Protein AF-A0A1X6N263-F1 (afdb_monomer_lite)

Structure (mmCIF, N/CA/C/O backbone):
data_AF-A0A1X6N263-F1
#
_entry.id   AF-A0A1X6N263-F1
#
loop_
_atom_site.group_PDB
_atom_site.id
_atom_site.type_symbol
_atom_site.label_atom_id
_atom_site.label_alt_id
_atom_site.label_comp_id
_atom_site.label_asym_id
_atom_site.label_entity_id
_atom_site.label_seq_id
_atom_site.pdbx_PDB_ins_code
_atom_site.Cartn_x
_atom_site.Cartn_y
_atom_site.Cartn_z
_atom_site.occupancy
_atom_site.B_iso_or_equiv
_atom_site.auth_seq_id
_atom_site.auth_comp_id
_atom_site.auth_asym_id
_atom_site.auth_atom_id
_atom_site.pdbx_PDB_model_num
ATOM 1 N N . MET A 1 1 ? -37.497 2.690 38.316 1.00 39.88 1 MET A N 1
ATOM 2 C CA . MET A 1 1 ? -37.305 2.191 36.939 1.00 39.88 1 MET A CA 1
ATOM 3 C C . MET A 1 1 ? -36.000 1.416 36.911 1.00 39.88 1 MET A C 1
ATOM 5 O O . MET A 1 1 ? -34.951 2.024 37.072 1.00 39.88 1 MET A O 1
ATOM 9 N N . ALA A 1 2 ? -36.068 0.086 36.853 1.00 43.19 2 ALA A N 1
ATOM 10 C CA . ALA A 1 2 ? -34.879 -0.759 36.816 1.00 43.19 2 ALA A CA 1
ATOM 11 C C . ALA A 1 2 ? -34.217 -0.619 35.439 1.00 43.19 2 ALA A C 1
ATOM 13 O O . ALA A 1 2 ? -34.823 -0.952 34.424 1.00 43.19 2 ALA A O 1
ATOM 14 N N . SER A 1 3 ? -33.005 -0.065 35.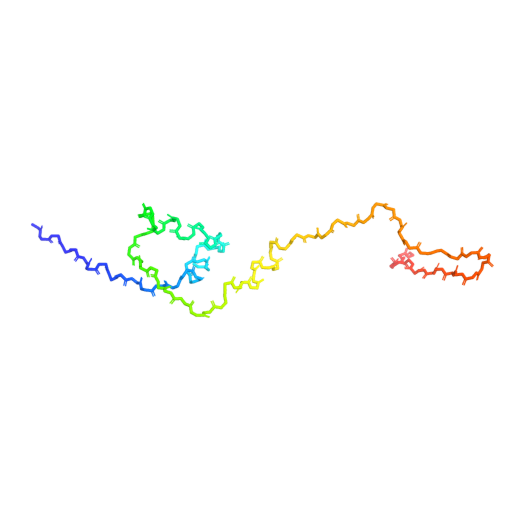412 1.00 50.56 3 SER A N 1
ATOM 15 C CA . SER A 1 3 ? -32.193 0.044 34.203 1.00 50.56 3 SER A CA 1
ATOM 16 C C . SER A 1 3 ? -31.647 -1.341 33.863 1.00 50.56 3 SER A C 1
ATOM 18 O O . SER A 1 3 ? -30.722 -1.829 34.509 1.00 50.56 3 SER A O 1
ATOM 20 N N . THR A 1 4 ? -32.251 -2.003 32.880 1.00 44.72 4 THR A N 1
ATOM 21 C CA . THR A 1 4 ? -31.731 -3.233 32.278 1.00 44.72 4 THR A CA 1
ATOM 22 C C . THR A 1 4 ? -30.413 -2.922 31.581 1.00 44.72 4 THR A C 1
ATOM 24 O O . THR A 1 4 ? -30.391 -2.478 30.436 1.00 44.72 4 THR A O 1
ATOM 27 N N . HIS A 1 5 ? -29.299 -3.137 32.278 1.00 48.03 5 HIS A N 1
ATOM 28 C CA . HIS A 1 5 ? -27.997 -3.232 31.635 1.00 48.03 5 HIS A CA 1
ATOM 29 C C . HIS A 1 5 ? -27.982 -4.563 30.889 1.00 48.03 5 HIS A C 1
ATOM 31 O O . HIS A 1 5 ? -27.867 -5.625 31.501 1.00 48.03 5 HIS A O 1
ATOM 37 N N . ALA A 1 6 ? -28.163 -4.512 29.569 1.00 55.72 6 ALA A N 1
ATOM 38 C CA . ALA A 1 6 ? -27.810 -5.637 28.721 1.00 55.72 6 ALA A CA 1
ATOM 39 C C . ALA A 1 6 ? -26.340 -5.958 29.009 1.00 55.72 6 ALA A C 1
ATOM 41 O O . ALA A 1 6 ? -25.486 -5.078 28.893 1.00 55.72 6 ALA A O 1
ATOM 42 N N . ALA A 1 7 ? -26.053 -7.182 29.454 1.00 58.06 7 ALA A N 1
ATOM 43 C CA . ALA A 1 7 ? -24.683 -7.636 29.602 1.00 58.06 7 ALA A CA 1
ATOM 44 C C . ALA A 1 7 ? -24.015 -7.496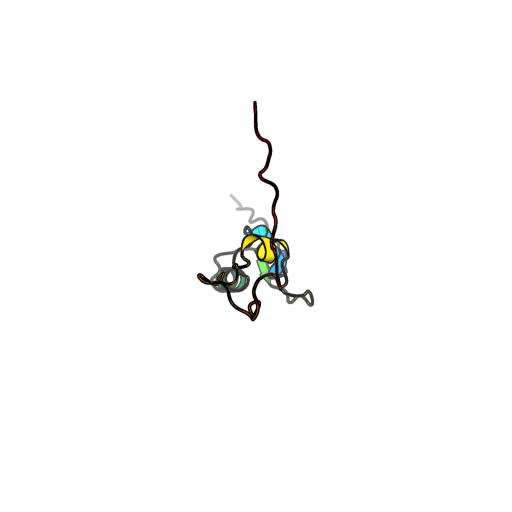 28.230 1.00 58.06 7 ALA A C 1
ATOM 46 O O . ALA A 1 7 ? -24.367 -8.213 27.294 1.00 58.06 7 ALA A O 1
ATOM 47 N N . ILE A 1 8 ? -23.113 -6.523 28.088 1.00 64.19 8 ILE A N 1
ATOM 48 C CA . ILE A 1 8 ? -22.312 -6.378 26.877 1.00 64.19 8 ILE A CA 1
ATOM 49 C C . ILE A 1 8 ? -21.425 -7.616 26.850 1.00 64.19 8 ILE A C 1
ATOM 51 O O . ILE A 1 8 ? -20.484 -7.728 27.636 1.00 64.19 8 ILE A O 1
ATOM 55 N N . ALA A 1 9 ? -21.788 -8.585 26.015 1.00 76.50 9 ALA A N 1
ATOM 56 C CA . ALA A 1 9 ? -20.974 -9.764 25.806 1.00 76.50 9 ALA A CA 1
ATOM 57 C C . ALA A 1 9 ? -19.626 -9.296 25.255 1.00 76.50 9 ALA A C 1
ATOM 59 O O . ALA A 1 9 ? -19.566 -8.682 24.192 1.00 76.50 9 ALA A O 1
ATOM 60 N N . THR A 1 10 ? -18.557 -9.541 26.010 1.00 86.00 10 THR A N 1
ATOM 61 C CA . THR A 1 10 ? -17.203 -9.245 25.552 1.00 86.00 10 THR A CA 1
ATOM 62 C C . THR A 1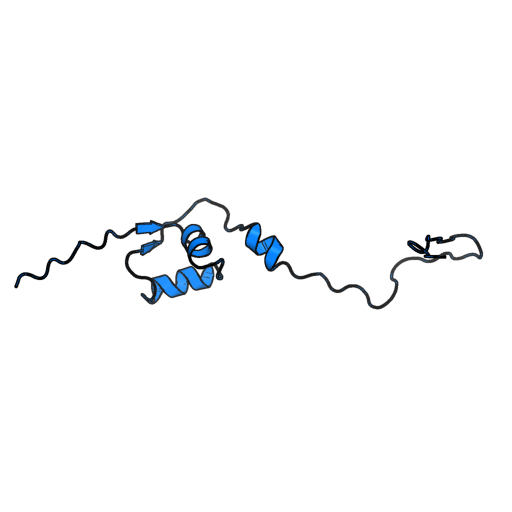 10 ? -16.871 -10.182 24.400 1.00 86.00 10 THR A C 1
ATOM 64 O O . THR A 1 10 ? -16.754 -11.393 24.593 1.00 86.00 10 THR A O 1
ATOM 67 N N . GLU A 1 11 ? -16.720 -9.631 23.203 1.00 93.06 11 GLU A N 1
ATOM 68 C CA . GLU A 1 11 ? -16.337 -10.392 22.023 1.00 93.06 11 GLU A CA 1
ATOM 69 C C . GLU A 1 11 ? -14.830 -10.670 22.059 1.00 93.06 11 GLU A C 1
ATOM 71 O O . GLU A 1 11 ? -14.014 -9.776 22.293 1.00 93.06 11 GLU A O 1
ATOM 76 N N . HIS A 1 12 ? -14.452 -11.925 21.839 1.00 92.62 12 HIS A N 1
ATOM 77 C CA . HIS A 1 12 ? -13.057 -12.331 21.737 1.00 92.62 12 HIS A CA 1
ATOM 78 C C . HIS A 1 12 ? -12.640 -12.291 20.271 1.00 92.62 12 HIS A C 1
ATOM 80 O O . HIS A 1 12 ? -13.092 -13.113 19.480 1.00 92.62 12 HIS A O 1
ATOM 86 N N . LEU A 1 13 ? -11.794 -11.326 19.916 1.00 93.19 13 LEU A N 1
ATOM 87 C CA . LEU A 1 13 ? -11.369 -11.096 18.537 1.00 93.19 13 LEU A CA 1
ATOM 88 C C . LEU A 1 13 ? -9.859 -11.110 18.431 1.00 93.19 13 LEU A C 1
ATOM 90 O O . LEU A 1 13 ? -9.161 -10.636 19.330 1.00 93.19 13 LEU A O 1
ATOM 94 N N . SER A 1 14 ? -9.348 -11.606 17.312 1.00 93.75 14 SER A N 1
ATOM 95 C CA . SER A 1 14 ? -7.944 -11.395 17.003 1.00 93.75 14 SER A CA 1
ATOM 96 C C . SER A 1 14 ? -7.701 -9.925 16.656 1.00 93.75 14 SER A C 1
ATOM 98 O O . SER A 1 14 ? -8.600 -9.177 16.250 1.00 93.75 14 SER A O 1
ATOM 100 N N . MET A 1 15 ? -6.444 -9.504 16.764 1.00 93.44 15 MET A N 1
ATOM 101 C CA . MET A 1 15 ? -6.018 -8.204 16.250 1.00 93.44 15 MET A CA 1
ATOM 102 C C . MET A 1 15 ? -6.365 -8.061 14.755 1.00 93.44 15 MET A C 1
ATOM 104 O O . MET A 1 15 ? -6.834 -7.001 14.334 1.00 93.44 15 MET A O 1
ATOM 108 N N . MET A 1 16 ? -6.218 -9.136 13.968 1.00 94.25 16 MET A N 1
ATOM 109 C CA . MET A 1 16 ? -6.495 -9.127 12.529 1.00 94.25 16 MET A CA 1
ATOM 110 C C . MET A 1 16 ? -7.989 -9.006 12.199 1.00 94.25 16 MET A C 1
ATOM 112 O O . MET A 1 16 ? -8.347 -8.379 11.198 1.00 94.25 16 MET A O 1
ATOM 116 N N . ASP A 1 17 ? -8.878 -9.511 13.054 1.00 94.12 17 ASP A N 1
ATOM 117 C CA . ASP A 1 17 ? -10.320 -9.295 12.904 1.00 94.12 17 ASP A CA 1
ATOM 118 C C . ASP A 1 17 ? -10.669 -7.824 13.081 1.00 94.12 17 ASP A C 1
ATOM 120 O O . ASP A 1 17 ? -11.379 -7.240 12.259 1.00 94.12 17 ASP A O 1
ATOM 124 N N . LEU A 1 18 ? -10.127 -7.196 14.126 1.00 94.75 18 LEU A N 1
ATOM 125 C CA . LEU A 1 18 ? -10.389 -5.788 14.384 1.00 94.75 18 LEU A CA 1
ATOM 126 C C . LEU A 1 18 ? -9.711 -4.888 13.342 1.00 94.75 18 LEU A C 1
ATOM 128 O O . LEU A 1 18 ? -10.298 -3.892 12.928 1.00 94.75 18 LEU A O 1
ATOM 132 N N . HIS A 1 19 ? -8.538 -5.281 12.838 1.00 94.50 19 HIS A N 1
ATOM 133 C CA . HIS A 1 19 ? -7.892 -4.661 11.682 1.00 94.50 19 HIS A CA 1
ATOM 134 C C . HIS A 1 19 ? -8.841 -4.608 10.478 1.00 94.50 19 HIS A C 1
ATOM 136 O O . HIS A 1 19 ? -9.005 -3.541 9.890 1.00 94.50 19 HIS A O 1
ATOM 142 N N . ARG A 1 20 ? -9.499 -5.724 10.128 1.00 94.69 20 ARG A N 1
ATOM 143 C CA . ARG A 1 20 ? -10.461 -5.783 9.012 1.00 94.69 20 ARG A CA 1
ATOM 144 C C . ARG A 1 20 ? -11.731 -4.977 9.319 1.00 94.69 20 ARG A C 1
ATOM 146 O O . ARG A 1 20 ? -12.141 -4.163 8.497 1.00 94.69 20 ARG A O 1
ATOM 153 N N . ARG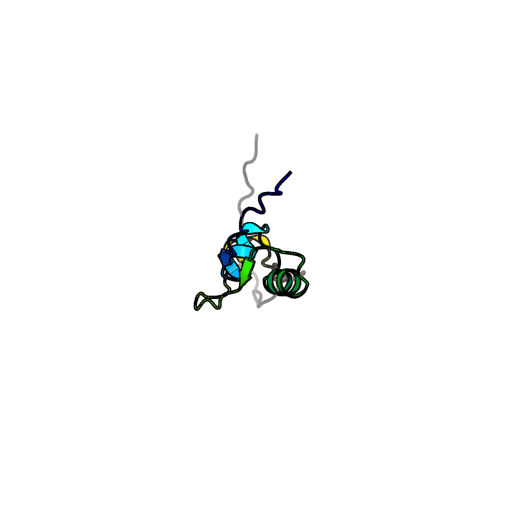 A 1 21 ? -12.320 -5.138 10.513 1.00 94.88 21 ARG A N 1
ATOM 154 C CA . ARG A 1 21 ? -13.563 -4.447 10.925 1.00 94.88 21 ARG A CA 1
ATOM 155 C C . ARG A 1 21 ? -13.417 -2.927 10.998 1.00 94.88 21 ARG A C 1
ATOM 157 O O . ARG A 1 21 ? -14.364 -2.214 10.690 1.00 94.88 21 ARG A O 1
ATOM 164 N N . LEU A 1 22 ? -12.240 -2.432 11.374 1.00 94.81 22 LEU A N 1
ATOM 165 C CA . LEU A 1 22 ? -11.942 -1.000 11.453 1.00 94.81 22 LEU A CA 1
ATOM 166 C C . LEU A 1 22 ? -11.398 -0.427 10.134 1.00 94.81 22 LEU A C 1
ATOM 168 O O . LEU A 1 22 ? -10.808 0.649 10.134 1.00 94.81 22 LEU A O 1
ATOM 172 N N . GLY A 1 23 ? -11.579 -1.120 9.006 1.00 94.94 23 GLY A N 1
ATOM 173 C CA . GLY A 1 23 ? -11.211 -0.591 7.691 1.00 94.94 23 GLY A CA 1
ATOM 174 C C . GLY A 1 23 ? -9.710 -0.634 7.411 1.00 94.94 23 GLY A C 1
ATOM 175 O O . GLY A 1 23 ? -9.148 0.297 6.839 1.00 94.94 23 GLY A O 1
ATOM 176 N N . HIS A 1 24 ? -9.043 -1.714 7.810 1.00 95.31 24 HIS A N 1
ATOM 177 C CA . HIS A 1 24 ? -7.632 -1.971 7.525 1.00 95.31 24 HIS A CA 1
ATOM 178 C C . HIS A 1 24 ? -6.651 -0.947 8.131 1.00 95.31 24 HIS A C 1
ATOM 180 O O . HIS A 1 24 ? -5.584 -0.657 7.564 1.00 95.31 24 HIS A O 1
ATOM 186 N N . ILE A 1 25 ? -6.973 -0.406 9.312 1.00 94.81 25 ILE A N 1
ATOM 187 C CA . ILE A 1 25 ? -6.044 0.427 10.099 1.00 94.81 25 ILE A CA 1
ATOM 188 C C . ILE A 1 25 ? -4.803 -0.368 10.517 1.00 94.81 25 ILE A C 1
ATOM 190 O O . ILE A 1 25 ? -4.804 -1.591 10.497 1.00 94.81 25 ILE A O 1
ATOM 194 N N . ALA A 1 26 ? -3.710 0.293 10.893 1.00 92.62 26 ALA A N 1
ATOM 195 C CA . ALA A 1 26 ? -2.495 -0.429 11.279 1.00 92.62 26 ALA A CA 1
ATOM 196 C C . ALA A 1 26 ? -2.758 -1.420 12.444 1.00 92.62 26 ALA A C 1
ATOM 198 O O . ALA A 1 26 ? -3.368 -1.010 13.432 1.00 92.62 26 ALA A O 1
ATOM 199 N N . PRO A 1 27 ? -2.252 -2.670 12.385 1.00 92.12 27 PRO A N 1
ATOM 200 C CA . PRO A 1 27 ? -2.270 -3.630 13.499 1.00 92.12 27 PRO A CA 1
ATOM 201 C C . PRO A 1 27 ? -1.902 -3.033 14.861 1.00 92.12 27 PRO A C 1
ATOM 203 O O . PRO A 1 27 ? -2.589 -3.216 15.861 1.00 92.12 27 PRO A O 1
ATOM 206 N N . ARG A 1 28 ? -0.856 -2.204 14.891 1.00 92.12 28 ARG A N 1
ATOM 207 C CA . ARG A 1 28 ? -0.447 -1.493 16.105 1.00 92.12 28 ARG A CA 1
ATOM 208 C C . ARG A 1 28 ? -1.517 -0.526 16.623 1.00 92.12 28 ARG A C 1
ATOM 210 O O . ARG A 1 28 ? -1.723 -0.440 17.827 1.00 92.12 28 ARG A O 1
ATOM 217 N N . ALA A 1 29 ? -2.211 0.176 15.727 1.00 94.88 29 ALA A N 1
ATOM 218 C CA . ALA A 1 29 ? -3.284 1.090 16.107 1.00 94.88 29 ALA A CA 1
ATOM 219 C C . ALA A 1 29 ? -4.475 0.335 16.715 1.00 94.88 29 ALA A C 1
ATOM 221 O O . ALA A 1 29 ? -5.065 0.825 17.669 1.00 94.88 29 ALA A O 1
ATOM 222 N N . VAL A 1 30 ? -4.786 -0.873 16.228 1.00 95.12 30 VAL A N 1
ATOM 223 C CA . VAL A 1 30 ? -5.773 -1.770 16.856 1.00 95.12 30 VAL A CA 1
ATOM 224 C C . VAL A 1 30 ? -5.399 -2.049 18.313 1.00 95.12 30 VAL A C 1
ATOM 226 O O . VAL A 1 30 ? -6.215 -1.820 19.206 1.00 95.12 30 VAL A O 1
ATOM 229 N N . CYS A 1 31 ? -4.160 -2.485 18.562 1.00 92.81 31 CYS A N 1
ATOM 230 C CA . CYS A 1 31 ? -3.681 -2.771 19.915 1.00 92.81 31 CYS A CA 1
ATOM 231 C C . CYS A 1 31 ? -3.753 -1.532 20.817 1.00 92.81 31 CYS A C 1
ATOM 233 O O . CYS A 1 31 ? -4.261 -1.614 21.933 1.00 92.81 31 CYS A O 1
ATOM 235 N N . ASP A 1 32 ? -3.310 -0.376 20.316 1.00 95.38 32 ASP A N 1
ATOM 236 C CA . ASP A 1 32 ? -3.333 0.881 21.065 1.00 95.38 32 ASP A CA 1
ATOM 237 C C . ASP A 1 32 ? -4.763 1.335 21.398 1.00 95.38 32 ASP A C 1
ATOM 239 O O . ASP A 1 32 ? -5.011 1.830 22.497 1.00 95.38 32 ASP A O 1
ATOM 243 N N . LEU A 1 33 ? -5.712 1.179 20.469 1.00 95.56 33 LEU A N 1
ATOM 244 C CA . LEU A 1 33 ? -7.111 1.566 20.669 1.00 95.56 33 LEU A CA 1
ATOM 245 C C . LEU A 1 33 ? -7.800 0.696 21.722 1.00 95.56 33 LEU A C 1
ATOM 247 O O . LEU A 1 33 ? -8.534 1.225 22.559 1.00 95.56 33 LEU A O 1
ATOM 251 N N . VAL A 1 34 ? -7.543 -0.614 21.712 1.00 94.12 34 VAL A N 1
ATOM 252 C CA . VAL A 1 34 ? -8.075 -1.527 22.733 1.00 94.12 34 VAL A CA 1
ATOM 253 C C . VAL A 1 34 ? -7.413 -1.261 24.086 1.00 94.12 34 VAL A C 1
ATOM 255 O O . VAL A 1 34 ? -8.111 -1.107 25.084 1.00 94.12 34 VAL A O 1
ATOM 258 N N . ALA A 1 35 ? -6.083 -1.127 24.132 1.00 92.94 35 ALA A N 1
ATOM 259 C CA . ALA A 1 35 ? -5.345 -0.894 25.377 1.00 92.94 35 ALA A CA 1
ATOM 260 C C . ALA A 1 35 ? -5.731 0.426 26.067 1.00 92.94 35 ALA A C 1
ATOM 262 O O . ALA A 1 35 ? -5.758 0.501 27.293 1.00 92.94 35 ALA A O 1
ATOM 263 N N . LYS A 1 36 ? -6.055 1.466 25.289 1.00 95.81 36 LYS A N 1
ATOM 264 C CA . LYS A 1 36 ? -6.514 2.767 25.804 1.00 95.81 36 LYS A CA 1
ATOM 265 C C . LYS A 1 36 ? -8.018 2.811 26.105 1.00 95.81 36 LYS A C 1
ATOM 267 O O . LYS A 1 36 ? -8.505 3.845 26.551 1.00 95.81 36 LYS A O 1
ATOM 272 N N . GLY A 1 37 ? -8.755 1.725 25.860 1.00 93.56 37 GLY A N 1
ATOM 273 C CA . GLY A 1 37 ? -10.192 1.639 26.125 1.00 93.56 37 GLY A CA 1
ATOM 274 C C . GLY A 1 37 ? -11.081 2.403 25.135 1.00 93.56 37 GLY A C 1
ATOM 275 O O . GLY A 1 37 ? -12.250 2.631 25.430 1.00 93.56 37 GLY A O 1
ATOM 276 N N . PHE A 1 38 ? -10.561 2.795 23.965 1.00 94.81 38 PHE A N 1
ATOM 277 C CA . PHE A 1 38 ? -11.361 3.443 22.914 1.00 94.81 38 PHE A CA 1
ATOM 278 C C . PHE A 1 38 ? -12.267 2.455 22.174 1.00 94.81 38 PHE A C 1
ATOM 280 O O . PHE A 1 38 ? -13.315 2.843 21.663 1.00 94.81 38 PHE A O 1
ATOM 287 N N . VAL A 1 39 ? -11.877 1.180 22.130 1.00 93.31 39 VAL A N 1
ATOM 288 C CA . VAL A 1 39 ? -12.745 0.083 21.694 1.00 93.31 39 VAL A CA 1
ATOM 289 C C . VAL A 1 39 ? -13.232 -0.646 22.940 1.00 93.31 39 VAL A C 1
ATOM 291 O O . VAL A 1 39 ? -12.433 -1.197 23.694 1.00 93.31 39 VAL A O 1
ATOM 294 N N . THR A 1 40 ? -14.545 -0.641 23.157 1.00 92.56 40 THR A N 1
ATOM 295 C CA . THR A 1 40 ? -15.197 -1.298 24.298 1.00 92.56 40 THR A CA 1
ATOM 296 C C . THR A 1 40 ? -15.876 -2.595 23.861 1.00 92.56 40 THR A C 1
ATOM 298 O O . THR A 1 40 ? -16.160 -2.789 22.681 1.00 92.56 40 THR A O 1
ATOM 301 N N . GLY A 1 41 ? -16.103 -3.514 24.804 1.00 91.88 41 GLY A N 1
ATOM 302 C CA . GLY A 1 41 ? -16.777 -4.789 24.521 1.00 91.88 41 GLY A CA 1
ATOM 303 C C . GLY A 1 41 ? -15.947 -5.799 23.722 1.00 91.88 41 GLY A C 1
ATOM 304 O O . GLY A 1 41 ? -16.493 -6.805 23.289 1.00 91.88 41 GLY A O 1
ATOM 305 N N . VAL A 1 42 ? -14.642 -5.568 23.542 1.00 92.88 42 VAL A N 1
ATOM 306 C CA . VAL A 1 42 ? -13.734 -6.472 22.822 1.00 92.88 42 VAL A CA 1
ATOM 307 C C . VAL A 1 42 ? -12.555 -6.850 23.711 1.00 92.88 42 VAL A C 1
ATOM 309 O O . VAL A 1 42 ? -11.957 -5.993 24.363 1.00 92.88 42 VAL A O 1
ATOM 312 N N . LYS A 1 43 ? -12.183 -8.130 23.699 1.00 92.50 43 LYS A N 1
ATOM 313 C CA . LYS A 1 43 ? -10.934 -8.633 24.273 1.00 92.50 43 LYS A CA 1
ATOM 314 C C . LYS A 1 43 ? -10.076 -9.224 23.162 1.00 92.50 43 LYS A C 1
ATOM 316 O O . LYS A 1 43 ? -10.494 -10.164 22.490 1.00 92.50 43 LYS A O 1
ATOM 321 N N . LEU A 1 44 ? -8.872 -8.678 22.990 1.00 91.94 44 LEU A N 1
ATOM 322 C CA . LEU A 1 44 ? -7.921 -9.212 22.021 1.00 91.94 44 LEU A CA 1
ATOM 323 C C . LEU A 1 44 ? -7.431 -10.589 22.476 1.00 91.94 44 LEU A C 1
ATOM 325 O O . LEU A 1 44 ? -6.964 -10.746 23.607 1.00 91.94 44 LEU A O 1
ATOM 329 N N . VAL A 1 45 ? -7.545 -11.575 21.591 1.00 91.75 45 VAL A N 1
ATOM 330 C CA . VAL A 1 45 ? -6.955 -12.906 21.759 1.00 91.75 45 VAL A CA 1
ATOM 331 C C . VAL A 1 45 ? -5.740 -13.055 20.854 1.00 91.75 45 VAL A C 1
ATOM 333 O O . VAL A 1 45 ? -5.662 -12.440 19.787 1.00 91.75 45 VAL A O 1
ATOM 336 N N . HIS A 1 46 ? -4.775 -13.859 21.297 1.00 82.06 46 HIS A N 1
ATOM 337 C CA . HIS A 1 46 ? -3.659 -14.235 20.442 1.00 82.06 46 HIS A CA 1
ATOM 338 C C . HIS A 1 46 ? -4.181 -15.114 19.301 1.00 82.06 46 HIS A C 1
ATOM 340 O O . HIS A 1 46 ? -5.047 -15.960 19.521 1.00 82.06 46 HIS A O 1
ATOM 346 N N . SER A 1 47 ? -3.683 -14.871 18.093 1.00 79.25 47 SER A N 1
ATOM 347 C CA . SER A 1 47 ? -3.954 -15.688 16.918 1.00 79.25 47 SER A CA 1
ATOM 348 C C . SER A 1 47 ? -2.627 -16.207 16.395 1.00 79.25 47 SER A C 1
ATOM 350 O O . SER A 1 47 ? -1.662 -15.444 16.333 1.00 79.25 47 SER A O 1
ATOM 352 N N . ASP A 1 48 ? -2.612 -17.476 16.005 1.00 71.88 48 ASP A N 1
ATOM 353 C CA . ASP A 1 48 ? -1.483 -18.104 15.318 1.00 71.88 48 ASP A CA 1
ATOM 354 C C . ASP A 1 48 ? -1.458 -17.746 13.819 1.00 71.88 48 ASP A C 1
ATOM 356 O O . ASP A 1 48 ? -0.536 -18.130 13.096 1.00 71.88 48 ASP A O 1
ATOM 360 N N . GLU A 1 49 ? -2.475 -17.025 13.324 1.00 66.56 49 GLU A N 1
ATOM 361 C CA . GLU A 1 49 ? -2.516 -16.586 11.933 1.00 66.56 49 GLU A CA 1
ATOM 362 C C . GLU A 1 49 ? -1.400 -15.576 11.633 1.00 66.56 49 GLU A C 1
ATOM 364 O O . GLU A 1 49 ? -1.136 -14.674 12.436 1.00 66.56 49 GLU A O 1
ATOM 369 N N . PRO A 1 50 ? -0.785 -15.658 10.439 1.00 66.19 50 PRO A N 1
ATOM 370 C CA . PRO A 1 50 ? 0.151 -14.645 9.987 1.00 66.19 50 PRO A CA 1
ATOM 371 C C . PRO A 1 50 ? -0.493 -13.256 10.032 1.00 66.19 50 PRO A C 1
ATOM 373 O O . PRO A 1 50 ? -1.605 -13.064 9.537 1.00 66.19 50 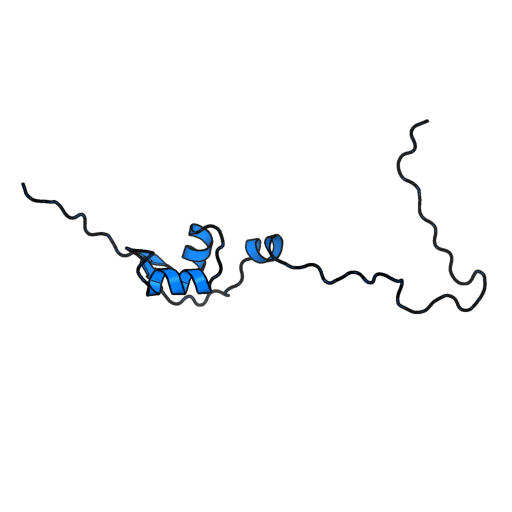PRO A O 1
ATOM 376 N N . GLU A 1 51 ? 0.239 -12.251 10.518 1.00 78.69 51 GLU A N 1
ATOM 377 C CA . GLU A 1 51 ? -0.159 -10.834 10.460 1.00 78.69 51 GLU A CA 1
ATOM 378 C C . GLU A 1 51 ? -0.072 -10.262 9.026 1.00 78.69 51 GLU A C 1
ATOM 380 O O . GLU A 1 51 ? 0.374 -9.138 8.790 1.00 78.69 51 GLU A O 1
ATOM 385 N N . VAL A 1 52 ? -0.467 -11.054 8.028 1.00 87.31 52 VAL A N 1
ATOM 386 C CA . VAL A 1 52 ? -0.414 -10.714 6.610 1.00 87.31 52 VAL A CA 1
ATOM 387 C C . VAL A 1 52 ? -1.828 -10.436 6.120 1.00 87.31 52 VAL A C 1
ATOM 389 O O . VAL A 1 52 ? -2.739 -11.247 6.250 1.00 87.31 52 VAL A O 1
ATOM 392 N N . CYS A 1 53 ? -2.014 -9.259 5.531 1.00 91.88 53 CYS A N 1
ATOM 393 C CA . CYS A 1 53 ? -3.277 -8.840 4.940 1.00 91.88 53 CYS A CA 1
ATOM 394 C C . CYS A 1 53 ? -3.054 -8.490 3.469 1.00 91.88 53 CYS A C 1
ATOM 396 O O . CYS A 1 53 ? -2.482 -7.443 3.161 1.00 91.88 53 CYS A O 1
ATOM 398 N N . GLU A 1 54 ? -3.522 -9.350 2.563 1.00 92.94 54 GLU A N 1
ATOM 399 C CA . GLU A 1 54 ? -3.369 -9.171 1.111 1.00 92.94 54 GLU A CA 1
ATOM 400 C C . GLU A 1 54 ? -3.966 -7.845 0.631 1.00 92.94 54 GLU A C 1
ATOM 402 O O . GLU A 1 54 ? -3.326 -7.107 -0.116 1.00 92.94 54 GLU A O 1
ATOM 407 N N . ALA A 1 55 ? -5.143 -7.474 1.145 1.00 93.38 55 ALA A N 1
ATOM 408 C CA . ALA A 1 55 ? -5.770 -6.191 0.837 1.00 93.38 55 ALA A CA 1
ATOM 409 C C . ALA A 1 55 ? -4.866 -5.003 1.214 1.00 93.38 55 ALA A C 1
ATOM 411 O O . ALA A 1 55 ? -4.720 -4.060 0.438 1.00 93.38 55 ALA A O 1
ATOM 412 N N . CYS A 1 56 ? -4.198 -5.060 2.373 1.00 94.06 56 CYS A N 1
ATOM 413 C CA . CYS A 1 56 ? -3.226 -4.037 2.758 1.00 94.06 56 CYS A CA 1
ATOM 414 C C . CYS A 1 56 ? -1.989 -4.043 1.873 1.00 94.06 56 CYS A C 1
ATOM 416 O O . CYS A 1 56 ? -1.488 -2.969 1.560 1.00 94.06 56 CYS A O 1
ATOM 418 N N . ILE A 1 57 ? -1.490 -5.213 1.474 1.00 92.62 57 ILE A N 1
ATOM 419 C CA . ILE A 1 57 ? -0.344 -5.304 0.568 1.00 92.62 57 ILE A CA 1
ATOM 420 C C . ILE A 1 57 ? -0.692 -4.625 -0.755 1.00 92.62 57 ILE A C 1
ATOM 422 O O . ILE A 1 57 ? 0.027 -3.730 -1.185 1.00 92.62 57 ILE A O 1
ATOM 426 N N . HIS A 1 58 ? -1.822 -4.967 -1.368 1.00 92.38 58 HIS A N 1
ATOM 427 C CA . HIS A 1 58 ? -2.224 -4.362 -2.636 1.00 92.38 58 HIS A CA 1
ATOM 428 C C . HIS A 1 58 ? -2.506 -2.860 -2.522 1.00 92.38 58 HIS A C 1
ATOM 430 O O . HIS A 1 58 ? -2.143 -2.107 -3.421 1.00 92.38 58 HIS A O 1
ATOM 436 N N . ALA A 1 59 ? -3.106 -2.411 -1.416 1.00 91.56 59 ALA A N 1
ATOM 437 C CA . ALA A 1 59 ? -3.469 -1.007 -1.236 1.00 91.56 59 ALA A CA 1
ATOM 438 C C . ALA A 1 59 ? -2.310 -0.108 -0.766 1.00 91.56 59 ALA A C 1
ATOM 440 O O . ALA A 1 59 ? -2.286 1.075 -1.097 1.00 91.56 59 ALA A O 1
ATOM 441 N N . LYS A 1 60 ? -1.379 -0.633 0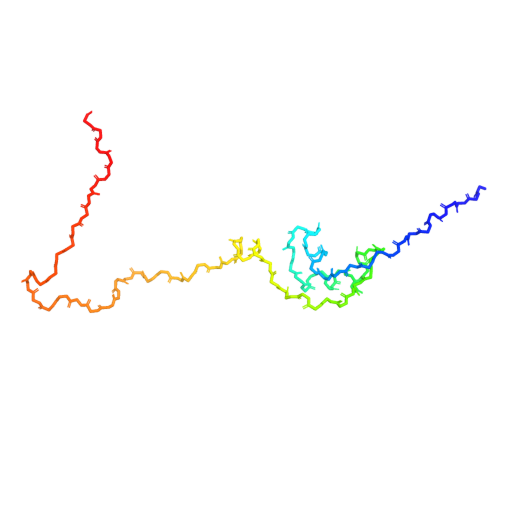.043 1.00 88.62 60 LYS A N 1
ATOM 442 C CA . LYS A 1 60 ? -0.334 0.152 0.732 1.00 88.62 60 LYS A CA 1
ATOM 443 C C . LYS A 1 60 ? 1.085 -0.155 0.266 1.00 88.62 60 LYS A C 1
ATOM 445 O O . LYS A 1 60 ? 2.008 0.526 0.710 1.00 88.62 60 LYS A O 1
ATOM 450 N N . SER A 1 61 ? 1.287 -1.169 -0.577 1.00 87.75 61 SER A N 1
ATOM 451 C CA . SER A 1 61 ? 2.612 -1.457 -1.126 1.00 87.75 61 SER A CA 1
ATOM 452 C C . SER A 1 61 ? 3.150 -0.227 -1.851 1.00 87.75 61 SER A C 1
ATOM 454 O O . SER A 1 61 ? 2.502 0.346 -2.729 1.00 87.75 61 SER A O 1
ATOM 456 N N . THR A 1 62 ? 4.346 0.198 -1.460 1.00 89.56 62 THR A N 1
ATOM 457 C CA . THR A 1 62 ? 5.030 1.303 -2.114 1.00 89.56 62 THR A CA 1
ATOM 458 C C . THR A 1 62 ? 5.758 0.789 -3.348 1.00 89.56 62 THR A C 1
ATOM 460 O O . THR A 1 62 ? 6.390 -0.271 -3.351 1.00 89.56 62 THR A O 1
ATOM 463 N N . ARG A 1 63 ? 5.698 1.558 -4.437 1.00 87.75 63 ARG A N 1
ATOM 464 C CA . ARG A 1 63 ? 6.508 1.267 -5.619 1.00 87.75 63 ARG A CA 1
ATOM 465 C C . ARG A 1 63 ? 7.963 1.617 -5.311 1.00 87.75 63 ARG A C 1
ATOM 467 O O . ARG A 1 63 ? 8.245 2.721 -4.844 1.00 87.75 63 ARG A O 1
ATOM 474 N N . LYS A 1 64 ? 8.896 0.718 -5.637 1.00 89.19 64 LYS A N 1
ATOM 475 C CA . LYS A 1 64 ? 10.321 1.079 -5.689 1.00 89.19 64 LYS A CA 1
ATOM 476 C C . LYS A 1 64 ? 10.515 2.256 -6.658 1.00 89.19 64 LYS A C 1
ATOM 478 O O . LYS A 1 64 ? 9.839 2.293 -7.692 1.00 89.19 64 LYS A O 1
ATOM 483 N N . PRO A 1 65 ? 11.413 3.209 -6.359 1.00 91.19 65 PRO A N 1
ATOM 484 C CA . PRO A 1 65 ? 11.684 4.302 -7.278 1.00 91.19 65 PRO A CA 1
ATOM 485 C C . PRO A 1 65 ? 12.157 3.738 -8.620 1.00 91.19 65 PRO A C 1
ATOM 487 O O . PRO A 1 65 ? 13.004 2.846 -8.668 1.00 91.19 65 PRO A O 1
ATOM 490 N N . VAL A 1 66 ? 11.588 4.254 -9.707 1.00 91.12 66 VAL A N 1
ATOM 491 C CA . VAL A 1 66 ? 12.078 3.957 -11.055 1.00 91.12 66 VAL A CA 1
ATOM 492 C C . VAL A 1 66 ? 13.311 4.824 -11.290 1.00 91.12 66 VAL A C 1
ATOM 494 O O . VAL A 1 66 ? 13.238 6.030 -11.027 1.00 91.12 66 VAL A O 1
ATOM 497 N N . PRO A 1 67 ? 14.431 4.255 -11.767 1.00 93.62 67 PRO A N 1
ATOM 498 C CA . PRO A 1 67 ? 15.573 5.044 -12.196 1.00 93.62 67 PRO A CA 1
ATOM 499 C C . PRO A 1 67 ? 15.157 6.161 -13.154 1.00 93.62 67 PRO A C 1
ATOM 501 O O . PRO A 1 67 ? 14.391 5.934 -14.088 1.00 93.62 67 PRO A O 1
ATOM 504 N N . LYS A 1 68 ? 15.669 7.373 -12.922 1.00 94.75 68 LYS A N 1
ATOM 505 C CA . LYS A 1 68 ? 15.438 8.511 -13.828 1.00 94.75 68 LYS A CA 1
ATOM 506 C C . LYS A 1 68 ? 16.190 8.364 -15.150 1.00 94.75 68 LYS A C 1
ATOM 508 O O . LYS A 1 68 ? 15.814 8.977 -16.140 1.00 94.75 68 LYS A O 1
ATOM 513 N N . GLU A 1 69 ? 17.240 7.555 -15.144 1.00 94.69 69 GLU A N 1
ATOM 514 C CA . GLU A 1 69 ? 18.105 7.297 -16.285 1.00 94.69 69 GLU A CA 1
ATOM 515 C C . GLU A 1 69 ? 18.190 5.794 -16.537 1.00 94.69 69 GLU A C 1
ATOM 517 O O . GLU A 1 69 ? 18.083 4.987 -15.606 1.00 94.69 69 GLU A O 1
ATOM 522 N N . ARG A 1 70 ? 18.396 5.419 -17.805 1.00 90.81 70 ARG A N 1
ATOM 523 C CA . ARG A 1 70 ? 18.638 4.027 -18.198 1.00 90.81 70 ARG A CA 1
ATOM 524 C C . ARG A 1 70 ? 19.888 3.519 -17.485 1.00 90.81 70 ARG A C 1
ATOM 526 O O . ARG A 1 70 ? 20.956 4.113 -17.609 1.00 90.81 70 ARG A O 1
ATOM 533 N N . GLN A 1 71 ? 19.758 2.378 -16.826 1.00 91.75 71 GLN A N 1
ATOM 534 C CA . GLN A 1 71 ? 20.869 1.654 -16.213 1.00 91.75 71 GLN A CA 1
ATOM 535 C C . GLN A 1 71 ? 21.181 0.386 -17.019 1.00 91.75 71 GLN A C 1
ATOM 537 O O . GLN A 1 71 ? 20.363 -0.044 -17.833 1.00 91.75 71 GLN A O 1
ATOM 542 N N . GLY A 1 72 ? 22.356 -0.198 -16.791 1.00 91.69 72 GLY A N 1
ATOM 543 C CA . GLY A 1 72 ? 22.801 -1.432 -17.442 1.00 91.69 72 GLY A CA 1
ATOM 544 C C . GLY A 1 72 ? 23.673 -1.210 -18.677 1.00 91.69 72 GLY A C 1
ATOM 545 O O . GLY A 1 72 ? 23.822 -0.087 -19.169 1.00 91.69 72 GLY A O 1
ATOM 546 N N . GLU A 1 73 ? 24.249 -2.305 -19.160 1.00 92.69 73 GLU A N 1
ATOM 547 C CA . GLU A 1 73 ? 25.138 -2.341 -20.322 1.00 92.69 73 GLU A CA 1
ATOM 548 C C . GLU A 1 73 ? 24.435 -1.821 -21.580 1.00 92.69 73 GLU A C 1
ATOM 550 O O . GLU A 1 73 ? 23.204 -1.819 -21.676 1.00 92.69 73 GLU A O 1
ATOM 555 N N . ARG A 1 74 ? 25.215 -1.291 -22.518 1.00 91.19 74 ARG A N 1
ATOM 556 C CA . ARG A 1 74 ? 24.748 -0.807 -23.820 1.00 91.19 74 ARG A CA 1
ATOM 557 C C . ARG A 1 74 ? 25.500 -1.563 -24.903 1.00 91.19 74 ARG A C 1
ATOM 559 O O . ARG A 1 74 ? 26.633 -1.966 -24.655 1.00 91.19 74 ARG A O 1
ATOM 566 N N . ALA A 1 75 ? 24.897 -1.641 -26.087 1.00 94.69 75 ALA A N 1
ATOM 567 C CA . ALA A 1 75 ? 25.620 -1.952 -27.311 1.00 94.69 75 ALA A CA 1
ATOM 568 C C . ALA A 1 75 ? 26.932 -1.151 -27.378 1.00 94.69 75 ALA A C 1
ATOM 570 O O . ALA A 1 75 ? 26.935 0.076 -27.212 1.00 94.69 75 ALA A O 1
ATOM 571 N N . ALA A 1 76 ? 28.032 -1.867 -27.569 1.00 95.06 76 ALA A N 1
ATOM 572 C CA . ALA A 1 76 ? 29.366 -1.322 -27.749 1.00 95.06 76 ALA A CA 1
ATOM 573 C C . ALA A 1 76 ? 29.614 -0.943 -29.215 1.00 95.06 76 ALA A C 1
ATOM 575 O O . ALA A 1 76 ? 30.407 -0.039 -29.486 1.00 95.06 76 ALA A O 1
ATOM 576 N N . GLU A 1 77 ? 28.915 -1.595 -30.148 1.00 97.00 77 GLU A N 1
ATOM 577 C CA . GLU A 1 77 ? 29.083 -1.393 -31.584 1.00 97.00 77 GLU A CA 1
ATOM 578 C C . GLU A 1 77 ? 27.793 -0.944 -32.283 1.00 97.00 77 GLU A C 1
ATOM 580 O O . GLU A 1 77 ? 26.664 -1.168 -31.837 1.00 97.00 77 GLU A O 1
ATOM 585 N N . PHE A 1 78 ? 27.958 -0.266 -33.421 1.00 94.62 78 PHE A N 1
ATOM 586 C CA . PHE A 1 78 ? 26.829 0.207 -34.212 1.00 94.62 78 PHE A CA 1
ATOM 587 C C . PHE A 1 78 ? 26.045 -0.971 -34.802 1.00 94.62 78 PHE A C 1
ATOM 589 O O . PHE A 1 78 ? 26.603 -1.807 -35.509 1.00 94.62 78 PHE A O 1
ATOM 596 N N . GLY A 1 79 ? 24.734 -0.991 -34.560 1.00 94.50 79 GLY A N 1
ATOM 597 C CA . GLY A 1 79 ? 23.838 -2.031 -35.070 1.00 94.50 79 GLY A CA 1
ATOM 598 C C . GLY A 1 79 ? 23.824 -3.324 -34.251 1.00 94.50 79 GLY A C 1
ATOM 599 O O . GLY A 1 79 ? 23.097 -4.241 -34.618 1.00 94.50 79 GLY A O 1
ATOM 600 N N . GLU A 1 80 ? 24.569 -3.394 -33.144 1.00 96.88 80 GLU A N 1
ATOM 601 C CA . GLU A 1 80 ? 24.580 -4.557 -32.247 1.00 96.88 80 GLU A CA 1
ATOM 602 C C . GLU A 1 80 ? 23.218 -4.780 -31.566 1.00 96.88 80 GLU A C 1
ATOM 604 O O . GLU A 1 80 ? 22.776 -5.916 -31.413 1.00 96.88 80 GLU A O 1
ATOM 609 N N . GLU A 1 81 ? 22.515 -3.699 -31.212 1.00 95.50 81 GLU A N 1
ATOM 610 C CA . GLU A 1 81 ? 21.187 -3.755 -30.597 1.00 95.50 81 GLU A CA 1
ATOM 611 C C . GLU A 1 81 ? 20.232 -2.760 -31.275 1.00 95.50 81 GLU A C 1
ATOM 613 O O . GLU A 1 81 ? 20.535 -1.572 -31.416 1.00 95.50 81 GLU A O 1
ATOM 618 N N . VAL A 1 82 ? 19.056 -3.244 -31.692 1.00 94.38 82 VAL A N 1
ATOM 619 C CA . VAL A 1 82 ? 17.978 -2.431 -32.273 1.00 94.38 82 VAL A CA 1
ATOM 620 C C . VAL A 1 82 ? 16.700 -2.662 -31.476 1.00 94.38 82 VAL A C 1
ATOM 622 O O . VAL A 1 82 ? 16.196 -3.780 -31.401 1.00 94.38 82 VAL A O 1
ATOM 625 N N . HIS A 1 83 ? 16.147 -1.587 -30.917 1.00 92.62 83 HIS A N 1
ATOM 626 C CA . HIS A 1 83 ? 14.838 -1.600 -30.269 1.00 92.62 83 HIS A CA 1
ATOM 627 C C . HIS A 1 83 ? 13.792 -1.013 -31.219 1.00 92.62 83 HIS A C 1
ATOM 629 O O . HIS A 1 83 ? 13.925 0.126 -31.667 1.00 92.62 83 HIS A O 1
ATOM 635 N N . SER A 1 84 ? 12.735 -1.769 -31.500 1.00 95.12 84 SER A N 1
ATOM 636 C CA . SER A 1 84 ? 11.574 -1.307 -32.263 1.00 95.12 84 SER A CA 1
ATOM 637 C C . SER A 1 84 ? 10.312 -1.465 -31.426 1.00 95.12 84 SER A C 1
ATOM 639 O O . SER A 1 84 ? 10.134 -2.506 -30.797 1.00 95.12 84 SER A O 1
ATOM 641 N N . ASP A 1 85 ? 9.426 -0.476 -31.465 1.00 94.75 85 ASP A N 1
ATOM 642 C CA . ASP A 1 85 ? 8.099 -0.552 -30.853 1.00 94.75 85 ASP A CA 1
ATOM 643 C C . ASP A 1 85 ? 7.043 -0.043 -31.842 1.00 94.75 85 ASP A C 1
ATOM 645 O O . ASP A 1 85 ? 7.347 0.749 -32.741 1.00 94.75 85 ASP A O 1
ATOM 649 N N . ILE A 1 86 ? 5.811 -0.526 -31.704 1.00 93.12 86 ILE A N 1
ATOM 650 C CA . ILE A 1 86 ? 4.691 -0.128 -32.555 1.00 93.12 86 ILE A CA 1
ATOM 651 C C . ILE A 1 86 ? 3.938 0.997 -31.861 1.00 93.12 86 ILE A C 1
ATOM 653 O O . ILE A 1 86 ? 3.533 0.891 -30.705 1.00 93.12 86 ILE A O 1
ATOM 657 N N . TRP A 1 87 ? 3.676 2.072 -32.597 1.00 89.50 87 TRP A N 1
ATOM 658 C CA . TRP A 1 87 ? 2.793 3.116 -32.107 1.00 89.50 87 TRP A CA 1
ATOM 659 C C . TRP A 1 87 ? 1.320 2.679 -32.211 1.00 89.50 87 TRP A C 1
ATOM 661 O O . TRP A 1 87 ? 0.854 2.257 -33.271 1.00 89.50 87 TRP A O 1
ATOM 671 N N . GLY A 1 88 ? 0.609 2.741 -31.078 1.00 85.44 88 GLY A N 1
ATOM 672 C CA . GLY A 1 88 ? -0.781 2.294 -30.915 1.00 85.44 88 GLY A CA 1
ATOM 673 C C . GLY A 1 88 ? -1.821 3.121 -31.688 1.00 85.44 88 GLY A C 1
ATOM 674 O O . GLY A 1 88 ? -1.482 4.137 -32.289 1.00 85.44 88 GLY A O 1
ATOM 675 N N . PRO A 1 89 ? -3.098 2.682 -31.684 1.00 76.75 89 PRO A N 1
ATOM 676 C CA . PRO A 1 89 ? -4.020 2.776 -32.816 1.00 76.75 89 PRO A CA 1
ATOM 677 C C . PRO A 1 89 ? -4.091 4.175 -33.428 1.00 76.75 89 PRO A C 1
ATOM 679 O O . PRO A 1 89 ? -4.694 5.092 -32.869 1.00 76.75 89 PRO A O 1
ATOM 682 N N . ALA A 1 90 ? -3.509 4.306 -34.618 1.00 82.44 90 ALA A N 1
ATOM 683 C CA . ALA A 1 90 ? -3.626 5.500 -35.433 1.00 82.44 90 ALA A CA 1
ATOM 684 C C . ALA A 1 90 ? -5.020 5.528 -36.071 1.00 82.44 90 ALA A C 1
ATOM 686 O O . ALA A 1 90 ? -5.398 4.618 -36.811 1.00 82.44 90 ALA A O 1
ATOM 687 N N . ARG A 1 91 ? -5.804 6.566 -35.772 1.00 75.56 91 ARG A N 1
ATOM 688 C CA . ARG A 1 91 ? -7.007 6.869 -36.552 1.00 75.56 91 ARG A CA 1
ATOM 689 C C . ARG A 1 91 ? -6.558 7.608 -37.812 1.00 75.56 91 ARG A C 1
ATOM 691 O O . ARG A 1 91 ? -5.880 8.625 -37.689 1.00 75.56 91 ARG A O 1
ATOM 698 N N . ILE A 1 92 ? -6.905 7.066 -38.977 1.00 66.50 92 ILE A N 1
ATOM 699 C CA . ILE A 1 92 ? -6.920 7.803 -40.248 1.00 66.50 92 ILE A CA 1
ATOM 700 C C . ILE A 1 92 ? -8.210 8.616 -40.306 1.00 66.50 92 ILE A C 1
ATOM 702 O O . ILE A 1 92 ? -9.254 8.065 -39.883 1.00 66.50 92 ILE A O 1
#

InterPro domains:
  IPR025724 GAG-pre-integrase domain [PF13976] (2-61)

Radius of gyration: 27.14 Å; chains: 1; bounding box: 67×27×77 Å

pLDDT: mean 87.07, std 13.23, range [39.88, 97.0]

Secondary structure (DSSP, 8-state):
----------EEEEHHHHHHHTTS--HHHHHHHHHTTSS-SEEEE---S-S--HHHHHHHPPPPPPPSS--S---SSTTS-----PPP----

Sequence (92 aa):
MASTHAAIATEHLSMMDLHRRLGHIAPRAVCDLVAKGFVTGVKLVHSDEPEVCEACIHAKSTRKPVPKERQGERAAEFGEEVHSDIWGPARI

Organism: NCBI:txid670580

Foldseek 3Di:
DDPPPDPLQQAEDALVRVCVVVPNDDSVVSVVCVVVVVDPSYDHDDDPDPPDDPVCCVVPPDDDDDDPDDDDDDDPDPPPDDDDDDDPDDDD